Protein AF-A0A9E0RX14-F1 (afdb_monomer_lite)

Structure (mmCIF, N/CA/C/O backbone):
data_AF-A0A9E0RX14-F1
#
_entry.id   AF-A0A9E0RX14-F1
#
loop_
_atom_site.group_PDB
_atom_site.id
_atom_site.type_symbol
_atom_site.label_atom_id
_atom_site.label_alt_id
_atom_site.label_comp_id
_atom_site.label_asym_id
_atom_site.label_entity_id
_atom_site.label_seq_id
_atom_site.pdbx_PDB_ins_code
_atom_site.Cartn_x
_atom_site.Cartn_y
_atom_site.Cartn_z
_atom_site.occupancy
_atom_site.B_iso_or_equiv
_atom_site.auth_seq_id
_atom_site.auth_comp_id
_atom_site.auth_asym_id
_atom_site.auth_atom_id
_atom_site.pdbx_PDB_model_num
ATOM 1 N N . MET A 1 1 ? -15.734 27.434 56.922 1.00 38.50 1 MET A N 1
ATOM 2 C CA . MET A 1 1 ? -15.669 26.128 56.230 1.00 38.50 1 MET A CA 1
ATOM 3 C C . MET A 1 1 ? -16.243 26.294 54.829 1.00 38.50 1 MET A C 1
ATOM 5 O O . MET A 1 1 ? -17.456 26.338 54.688 1.00 38.50 1 MET A O 1
ATOM 9 N N . ALA A 1 2 ? -15.398 26.489 53.814 1.00 38.62 2 ALA A N 1
ATOM 10 C CA . ALA A 1 2 ? -15.844 26.684 52.433 1.00 38.62 2 ALA A CA 1
ATOM 11 C C . ALA A 1 2 ? -15.779 25.347 51.681 1.00 38.62 2 ALA A C 1
ATOM 13 O O . ALA A 1 2 ? -14.699 24.843 51.385 1.00 38.62 2 ALA A O 1
ATOM 14 N N . LYS A 1 3 ? -16.948 24.753 51.417 1.00 49.94 3 LYS A N 1
ATOM 15 C CA . LYS A 1 3 ? -17.099 23.655 50.458 1.00 49.94 3 LYS A CA 1
ATOM 16 C C . LYS A 1 3 ? -17.084 24.266 49.058 1.00 49.94 3 LYS A C 1
ATOM 18 O O . LYS A 1 3 ? -18.082 24.843 48.637 1.00 49.94 3 LYS A O 1
ATOM 23 N N . SER A 1 4 ? -15.964 24.144 48.355 1.00 48.53 4 SER A N 1
ATOM 24 C CA . SER A 1 4 ? -15.866 24.546 46.952 1.00 48.53 4 SER A CA 1
ATOM 25 C C . SER A 1 4 ? -16.102 23.340 46.052 1.00 48.53 4 SER A C 1
ATOM 27 O O . SER A 1 4 ? -15.375 22.350 46.087 1.00 48.53 4 SER A O 1
ATOM 29 N N . HIS A 1 5 ? -17.177 23.459 45.279 1.00 46.50 5 HIS A N 1
ATOM 30 C CA . HIS A 1 5 ? -17.619 22.596 44.194 1.00 46.50 5 HIS A CA 1
ATOM 31 C C . HIS A 1 5 ? -16.469 22.110 43.297 1.00 46.50 5 HIS A C 1
ATOM 33 O O . HIS A 1 5 ? -15.849 22.902 42.587 1.00 46.50 5 HIS A O 1
ATOM 39 N N . LEU A 1 6 ? -16.270 20.792 43.235 1.00 44.34 6 LEU A N 1
ATOM 40 C CA . LEU A 1 6 ? -15.541 20.153 42.144 1.00 44.34 6 LEU A CA 1
ATOM 41 C C . LEU A 1 6 ? -16.495 20.064 40.941 1.00 44.34 6 LEU A C 1
ATOM 43 O O . LEU A 1 6 ? -17.431 19.264 40.926 1.00 44.34 6 LEU A O 1
ATOM 47 N N . LYS A 1 7 ? -16.317 20.941 39.950 1.00 51.81 7 LYS A N 1
ATOM 48 C CA . LYS A 1 7 ? -17.104 20.921 38.712 1.00 51.81 7 LYS A CA 1
ATOM 49 C C . LYS A 1 7 ? -16.612 19.771 37.829 1.00 51.81 7 LYS A C 1
ATOM 51 O O . LYS A 1 7 ? -15.581 19.880 37.176 1.00 51.81 7 LYS A O 1
ATOM 56 N N . LEU A 1 8 ? -17.364 18.670 37.818 1.00 52.66 8 LEU A N 1
ATOM 57 C CA . LEU A 1 8 ? -17.190 17.529 36.914 1.00 52.66 8 LEU A CA 1
ATOM 58 C C . LEU A 1 8 ? -17.601 17.922 35.481 1.00 52.66 8 LEU A C 1
ATOM 60 O O . LEU A 1 8 ? -18.667 17.555 34.999 1.00 52.66 8 LEU A O 1
ATOM 64 N N . ALA A 1 9 ? -16.767 18.703 34.800 1.00 54.12 9 ALA A N 1
ATOM 65 C CA . ALA A 1 9 ? -16.841 18.906 33.355 1.00 54.12 9 ALA A CA 1
ATOM 66 C C . ALA A 1 9 ? -15.762 18.027 32.705 1.00 54.12 9 ALA A C 1
ATOM 68 O O . ALA A 1 9 ? -14.636 18.474 32.537 1.00 54.12 9 ALA A O 1
ATOM 69 N N . GLY A 1 10 ? -16.050 16.747 32.435 1.00 54.59 10 GLY A N 1
ATOM 70 C CA . GLY A 1 10 ? -14.987 15.821 32.001 1.00 54.59 10 GLY A CA 1
ATOM 71 C C . GLY A 1 10 ? -15.380 14.670 31.075 1.00 54.59 10 GLY A C 1
ATOM 72 O O . GLY A 1 10 ? -14.563 14.262 30.262 1.00 54.59 10 GLY A O 1
ATOM 73 N N . GLY A 1 11 ? -16.612 14.154 31.125 1.00 55.94 11 GLY A N 1
ATOM 74 C CA . GLY A 1 11 ? -16.951 12.916 30.400 1.00 55.94 11 GLY A CA 1
ATOM 75 C C . GLY A 1 11 ? -17.058 13.063 28.875 1.00 55.94 11 GLY A C 1
ATOM 76 O O . GLY A 1 11 ? -16.428 12.319 28.128 1.00 55.94 11 GLY A O 1
ATOM 77 N N . GLY A 1 12 ? -17.835 14.038 28.392 1.00 58.41 12 GLY A N 1
ATOM 78 C CA . GLY A 1 12 ? -18.143 14.164 26.956 1.00 58.41 12 GLY A CA 1
ATOM 79 C C . GLY A 1 12 ? -17.006 14.738 26.104 1.00 58.41 12 GLY A C 1
ATOM 80 O O . GLY A 1 12 ? -16.864 14.386 24.936 1.00 58.41 12 GLY A O 1
ATOM 81 N N . GLN A 1 13 ? -16.165 15.591 26.691 1.00 57.97 13 GLN A N 1
ATOM 82 C CA . GLN A 1 13 ? -15.114 16.317 25.970 1.00 57.97 13 GLN A CA 1
ATOM 83 C C . GLN A 1 13 ? -13.853 15.465 25.750 1.00 57.97 13 GLN A C 1
ATOM 85 O O . GLN A 1 13 ? -13.180 15.609 24.735 1.00 57.97 13 GLN A O 1
ATOM 90 N N . LEU A 1 14 ? -13.574 14.514 26.649 1.00 59.78 14 LEU A N 1
ATOM 91 C CA . LEU A 1 14 ? -12.495 13.537 26.475 1.00 59.78 14 LEU A CA 1
ATOM 92 C C . LEU A 1 14 ? -12.861 12.471 25.429 1.00 59.78 14 LEU A C 1
ATOM 94 O O . LEU A 1 14 ? -12.014 12.072 24.634 1.00 59.78 14 LEU A O 1
ATOM 98 N N . SER A 1 15 ? -14.133 12.057 25.377 1.00 64.31 15 SER A N 1
ATOM 99 C CA . SER A 1 15 ? -14.621 11.070 24.403 1.00 64.31 15 SER A CA 1
ATOM 100 C C . SER A 1 15 ? -14.535 11.579 22.960 1.00 64.31 15 SER A C 1
ATOM 102 O O . SER A 1 15 ? -14.092 10.843 22.080 1.00 64.31 15 SER A O 1
ATOM 104 N N . CYS A 1 16 ? -14.919 12.834 22.698 1.00 65.44 16 CYS A N 1
ATOM 105 C CA . CYS A 1 16 ? -14.823 13.395 21.348 1.00 65.44 16 CYS A CA 1
ATOM 106 C C . CYS A 1 16 ? -13.366 13.643 20.927 1.00 65.44 16 CYS A C 1
ATOM 108 O O . CYS A 1 16 ? -13.018 13.400 19.775 1.00 65.44 16 CYS A O 1
ATOM 110 N N . GLN A 1 17 ? -12.491 14.044 21.856 1.00 60.84 17 GLN A N 1
ATOM 111 C CA . GLN A 1 17 ? -11.064 14.247 21.585 1.00 60.84 17 GLN A CA 1
ATOM 112 C C . GLN A 1 17 ? -10.323 12.940 21.280 1.00 60.84 17 GLN A C 1
ATOM 114 O O . GLN A 1 17 ? -9.491 12.906 20.372 1.00 60.84 17 GLN A O 1
ATOM 119 N N . LEU A 1 18 ? -10.624 11.859 22.007 1.00 65.94 18 LEU A N 1
ATOM 120 C CA . LEU A 1 18 ? -10.053 10.537 21.735 1.00 65.94 18 LEU A CA 1
ATOM 121 C C . LEU A 1 18 ? -10.503 10.010 20.367 1.00 65.94 18 LEU A C 1
ATOM 123 O O . LEU A 1 18 ? -9.657 9.571 19.592 1.00 65.94 18 LEU A O 1
ATOM 127 N N . SER A 1 19 ? -11.790 10.160 20.038 1.00 73.19 19 SER A N 1
ATOM 128 C CA . SER A 1 19 ? -12.337 9.795 18.722 1.00 73.19 19 SER A CA 1
ATOM 129 C C . SER A 1 19 ? -11.705 10.601 17.579 1.00 73.19 19 SER A C 1
ATOM 131 O O . SER A 1 19 ? -11.372 10.060 16.530 1.00 73.19 19 SER A O 1
ATOM 133 N N . GLN A 1 20 ? -11.478 11.902 17.778 1.00 71.50 20 GLN A N 1
ATOM 134 C CA . GLN A 1 20 ? -10.824 12.750 16.774 1.00 71.50 20 GLN A CA 1
ATOM 135 C C . GLN A 1 20 ? -9.349 12.377 16.565 1.00 71.50 20 GLN A C 1
ATOM 137 O O . GLN A 1 20 ? -8.833 12.476 15.450 1.0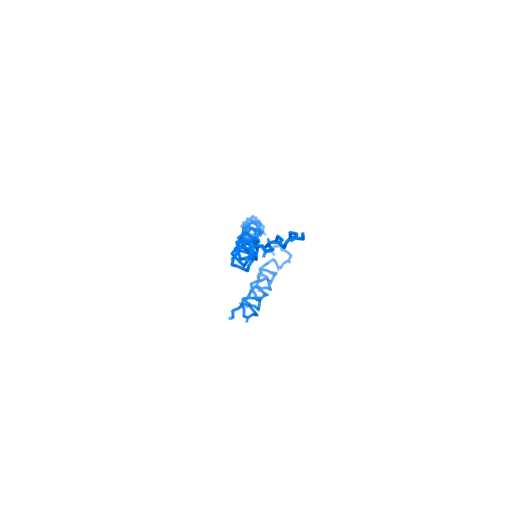0 71.50 20 GLN A O 1
ATOM 142 N N . ARG A 1 21 ? -8.652 11.945 17.625 1.00 74.38 21 ARG A N 1
ATOM 143 C CA . ARG A 1 21 ? -7.275 11.442 17.521 1.00 74.38 21 ARG A CA 1
ATOM 144 C C . ARG A 1 21 ? -7.206 10.123 16.763 1.00 74.38 21 ARG A C 1
ATOM 146 O O . ARG A 1 21 ? -6.318 9.979 15.927 1.00 74.38 21 ARG A O 1
ATOM 153 N N . SER A 1 22 ? -8.122 9.192 17.031 1.00 81.56 22 SER A N 1
ATOM 154 C CA . SER A 1 22 ? -8.170 7.919 16.307 1.00 81.56 22 SER A CA 1
ATOM 155 C C . SER A 1 22 ? -8.481 8.118 14.825 1.00 81.56 22 SER A C 1
ATOM 157 O O . SER A 1 22 ? -7.813 7.517 13.989 1.00 81.56 22 SER A O 1
ATOM 159 N N . ASP A 1 23 ? -9.398 9.029 14.486 1.00 83.62 23 ASP A N 1
ATOM 160 C CA . ASP A 1 23 ? -9.726 9.335 13.088 1.00 83.62 23 ASP A CA 1
ATOM 161 C C . ASP A 1 23 ? -8.545 9.945 12.329 1.00 83.62 23 ASP A C 1
ATOM 163 O O . ASP A 1 23 ? -8.316 9.621 11.163 1.00 83.62 23 ASP A O 1
ATOM 167 N N . ARG A 1 24 ? -7.776 10.827 12.979 1.00 86.88 24 ARG A N 1
ATOM 168 C CA . ARG A 1 24 ? -6.566 11.404 12.380 1.00 86.88 24 ARG A CA 1
ATOM 169 C C . ARG A 1 24 ? -5.496 10.341 12.158 1.00 86.88 24 ARG A C 1
ATOM 171 O O . ARG A 1 24 ? -4.989 10.232 11.052 1.00 86.88 24 ARG A O 1
ATOM 178 N N . ALA A 1 25 ? -5.214 9.526 13.173 1.00 88.69 25 ALA A N 1
ATOM 179 C CA . ALA A 1 25 ? -4.229 8.453 13.065 1.00 88.69 25 ALA A CA 1
ATOM 180 C C . ALA A 1 25 ? -4.597 7.436 11.970 1.00 88.69 25 ALA A C 1
ATOM 182 O O . ALA A 1 25 ? -3.722 6.972 11.243 1.00 88.69 25 ALA A O 1
ATOM 183 N N . LEU A 1 26 ? -5.889 7.125 11.812 1.00 85.31 26 LEU A N 1
ATOM 184 C CA . LEU A 1 26 ? -6.370 6.255 10.739 1.00 85.31 26 LEU A C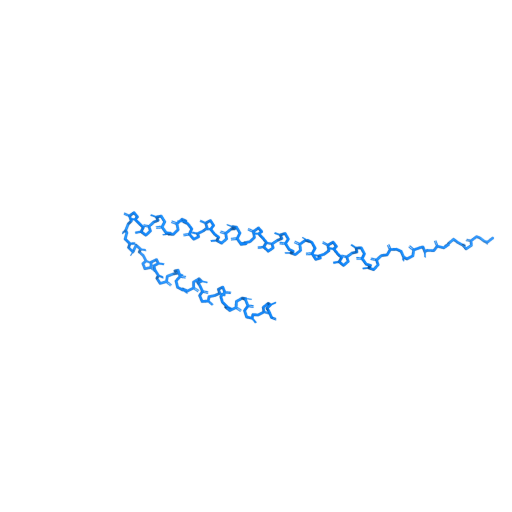A 1
ATOM 185 C C . LEU A 1 26 ? -6.137 6.873 9.355 1.00 85.31 26 LEU A C 1
ATOM 187 O O . LEU A 1 26 ? -5.690 6.177 8.448 1.00 85.31 26 LEU A O 1
ATOM 191 N N . ARG A 1 27 ? -6.420 8.170 9.187 1.00 84.62 27 ARG A N 1
ATOM 192 C CA . ARG A 1 27 ? -6.181 8.887 7.924 1.00 84.62 27 ARG A CA 1
ATOM 193 C C . ARG A 1 27 ? -4.697 8.935 7.575 1.00 84.62 27 ARG A C 1
ATOM 195 O O . ARG A 1 27 ? -4.342 8.562 6.464 1.00 84.62 27 ARG A O 1
ATOM 202 N N . ASP A 1 28 ? -3.845 9.287 8.534 1.00 90.94 28 ASP A N 1
ATOM 203 C CA . ASP A 1 28 ? -2.391 9.336 8.334 1.00 90.94 28 ASP A CA 1
ATOM 204 C C . ASP A 1 28 ? -1.839 7.947 7.954 1.00 90.94 28 ASP A C 1
ATOM 206 O O . ASP A 1 28 ? -0.962 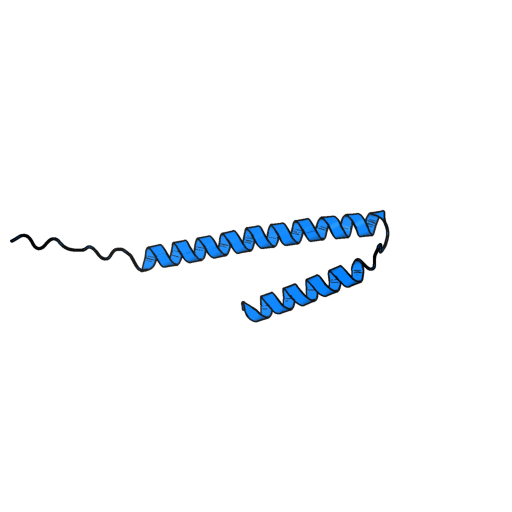7.806 7.095 1.00 90.94 28 ASP A O 1
ATOM 210 N N . TRP A 1 29 ? -2.391 6.891 8.556 1.00 89.38 29 TRP A N 1
ATOM 211 C CA . TRP A 1 29 ? -2.059 5.518 8.194 1.00 89.38 29 TRP A CA 1
ATOM 212 C C . TRP A 1 29 ? -2.543 5.149 6.783 1.00 89.38 29 TRP A C 1
ATOM 214 O O . TRP A 1 29 ? -1.772 4.556 6.028 1.00 89.38 29 TRP A O 1
ATOM 224 N N . LEU A 1 30 ? -3.766 5.525 6.388 1.00 85.38 30 LEU A N 1
ATOM 225 C CA . LEU A 1 30 ? -4.282 5.302 5.029 1.00 85.38 30 LEU A CA 1
ATOM 226 C C . LEU A 1 30 ? -3.431 6.014 3.969 1.00 85.38 30 LEU A C 1
ATOM 228 O O . LEU A 1 30 ? -3.106 5.413 2.944 1.00 85.38 30 LEU A O 1
ATOM 232 N N . ASP A 1 31 ? -3.021 7.254 4.232 1.00 89.38 31 ASP A N 1
ATOM 233 C CA . ASP A 1 31 ? -2.140 8.010 3.339 1.00 89.38 31 ASP A CA 1
ATOM 234 C C . ASP A 1 31 ? -0.767 7.338 3.212 1.00 89.38 31 ASP A C 1
ATOM 236 O O . ASP A 1 31 ? -0.221 7.228 2.110 1.00 89.38 31 ASP A O 1
ATOM 240 N N . SER A 1 32 ? -0.247 6.793 4.316 1.00 90.62 32 SER A N 1
ATOM 241 C CA . SER A 1 32 ? 0.989 6.005 4.311 1.00 90.62 32 SER A CA 1
ATOM 242 C C . SER A 1 32 ? 0.846 4.724 3.480 1.00 90.62 32 SER A C 1
ATOM 244 O O . SER A 1 32 ? 1.731 4.407 2.685 1.00 90.62 32 SER A O 1
ATOM 246 N N . GLN A 1 33 ? -0.278 4.003 3.602 1.00 88.25 33 GLN A N 1
ATOM 247 C CA . GLN A 1 33 ? -0.548 2.817 2.777 1.00 88.25 33 GLN A CA 1
ATOM 248 C C . GLN A 1 33 ? -0.637 3.175 1.289 1.00 88.25 33 GLN A C 1
ATOM 250 O O . GLN A 1 33 ? -0.055 2.475 0.461 1.00 88.25 33 GLN A O 1
ATOM 255 N N . ARG A 1 34 ? -1.302 4.288 0.946 1.00 88.62 34 ARG A N 1
ATOM 256 C CA . ARG A 1 34 ? -1.390 4.791 -0.432 1.00 88.62 34 ARG A CA 1
ATOM 257 C C . ARG A 1 34 ? -0.010 5.097 -1.010 1.00 88.62 34 ARG A C 1
ATOM 259 O O . ARG A 1 34 ? 0.275 4.673 -2.125 1.00 88.62 34 ARG A O 1
ATOM 266 N N . ALA A 1 35 ? 0.836 5.805 -0.262 1.00 91.25 35 ALA A N 1
ATOM 267 C CA . ALA A 1 35 ? 2.181 6.165 -0.708 1.00 91.25 35 ALA A CA 1
ATOM 268 C 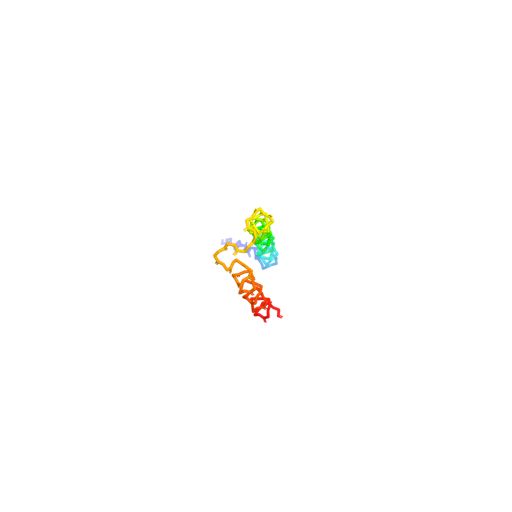C . ALA A 1 35 ? 3.047 4.927 -0.983 1.00 91.25 35 ALA A C 1
ATOM 270 O O . ALA A 1 35 ? 3.694 4.846 -2.025 1.00 91.25 35 ALA A O 1
ATOM 271 N N . VAL A 1 36 ? 3.003 3.936 -0.087 1.00 90.12 36 VAL A N 1
ATOM 272 C CA . VAL A 1 36 ? 3.705 2.658 -0.271 1.00 90.12 36 VAL A CA 1
ATOM 273 C C . VAL A 1 36 ? 3.206 1.948 -1.530 1.00 90.12 36 VAL A C 1
ATOM 275 O O . VAL A 1 36 ? 4.012 1.541 -2.358 1.00 90.12 36 VAL A O 1
ATOM 278 N N . MET A 1 37 ? 1.888 1.859 -1.724 1.00 89.94 37 MET A N 1
ATOM 279 C CA . MET A 1 37 ? 1.288 1.261 -2.921 1.00 89.94 37 MET A CA 1
ATOM 280 C C . MET A 1 37 ? 1.752 1.934 -4.217 1.00 89.94 37 MET A C 1
ATOM 282 O O . MET A 1 37 ? 2.124 1.241 -5.161 1.00 89.94 37 MET A O 1
ATOM 286 N N . THR A 1 38 ? 1.777 3.267 -4.265 1.00 91.06 38 THR A N 1
ATOM 287 C CA . THR A 1 38 ? 2.269 4.000 -5.441 1.00 91.06 38 THR A CA 1
ATOM 288 C C . THR A 1 38 ? 3.712 3.622 -5.778 1.00 91.06 38 THR A C 1
ATOM 290 O O . THR A 1 38 ? 3.985 3.315 -6.932 1.00 91.06 38 THR A O 1
ATOM 293 N N . LEU A 1 39 ? 4.604 3.534 -4.785 1.00 92.94 39 LEU A N 1
ATOM 294 C CA . LEU A 1 39 ? 6.003 3.146 -5.015 1.00 92.94 39 LEU A CA 1
ATOM 295 C C . LEU A 1 39 ? 6.133 1.748 -5.631 1.00 92.94 39 LEU A C 1
ATOM 297 O O . LEU A 1 39 ? 6.925 1.543 -6.550 1.00 92.94 39 LEU A O 1
ATOM 301 N N . TRP A 1 40 ? 5.354 0.782 -5.139 1.00 91.94 40 TRP A N 1
ATOM 302 C CA . TRP A 1 40 ? 5.367 -0.573 -5.687 1.00 91.94 40 TRP A CA 1
ATOM 303 C C . TRP A 1 40 ? 4.803 -0.614 -7.116 1.00 91.94 40 TRP A C 1
ATOM 305 O O . TRP A 1 40 ? 5.369 -1.300 -7.959 1.00 91.94 40 TRP A O 1
ATOM 315 N N . LEU A 1 41 ? 3.746 0.148 -7.424 1.00 92.06 41 LEU A N 1
ATOM 316 C CA . LEU A 1 41 ? 3.202 0.238 -8.789 1.00 92.06 41 LEU A CA 1
ATOM 317 C C . LEU A 1 41 ? 4.182 0.880 -9.764 1.00 92.06 41 LEU A C 1
ATOM 319 O O . LEU A 1 41 ? 4.353 0.365 -10.864 1.00 92.06 41 LEU A O 1
ATOM 323 N N . ASP A 1 42 ? 4.839 1.966 -9.365 1.00 93.75 42 ASP A N 1
ATOM 324 C CA . ASP A 1 42 ? 5.847 2.622 -10.199 1.00 93.75 42 ASP A CA 1
ATOM 325 C C . ASP A 1 42 ? 6.989 1.650 -10.520 1.00 93.75 42 ASP A C 1
ATOM 327 O O . ASP A 1 42 ? 7.450 1.575 -11.661 1.00 93.75 42 ASP A O 1
ATOM 331 N N . ARG A 1 43 ? 7.387 0.833 -9.536 1.00 91.69 43 ARG A N 1
ATOM 332 C CA . ARG A 1 43 ? 8.388 -0.216 -9.734 1.00 91.69 43 ARG A CA 1
ATOM 333 C C . ARG A 1 43 ? 7.893 -1.337 -10.649 1.00 91.69 43 ARG A C 1
ATOM 335 O O . ARG A 1 43 ? 8.649 -1.753 -11.520 1.00 91.69 43 ARG A O 1
ATOM 342 N N . LEU A 1 44 ? 6.637 -1.776 -10.519 1.00 93.00 44 LEU A N 1
ATOM 343 C CA . LEU A 1 44 ? 6.045 -2.750 -11.448 1.00 93.00 44 LEU A CA 1
ATOM 344 C C . LEU A 1 44 ? 6.038 -2.228 -12.890 1.00 93.00 44 LEU A C 1
ATOM 346 O O . LEU A 1 44 ? 6.362 -2.944 -13.833 1.00 93.00 44 LEU A O 1
ATOM 350 N N . ILE A 1 45 ? 5.679 -0.958 -13.071 1.00 90.12 45 ILE A N 1
ATOM 351 C CA . ILE A 1 45 ? 5.627 -0.325 -14.392 1.00 90.12 45 ILE A CA 1
ATOM 352 C C . ILE A 1 45 ? 7.029 -0.232 -15.007 1.00 90.12 45 ILE A C 1
ATOM 354 O O . ILE A 1 45 ? 7.183 -0.449 -16.208 1.00 90.12 45 ILE A O 1
ATOM 358 N N . ALA A 1 46 ? 8.045 0.091 -14.203 1.00 94.75 46 ALA A N 1
ATOM 359 C CA . ALA A 1 46 ? 9.414 0.263 -14.678 1.00 94.75 46 ALA A CA 1
ATOM 360 C C . ALA A 1 46 ? 10.152 -1.065 -14.925 1.00 94.75 46 ALA A C 1
ATOM 362 O O . ALA A 1 46 ? 10.894 -1.180 -15.900 1.00 94.75 46 ALA A O 1
ATOM 363 N N . GLU A 1 47 ? 9.973 -2.052 -14.045 1.00 94.81 47 GLU A N 1
ATOM 364 C CA . GLU A 1 47 ? 10.812 -3.260 -13.971 1.00 94.81 47 GLU A CA 1
ATOM 365 C C . GLU A 1 47 ? 10.046 -4.563 -14.274 1.00 94.81 47 GLU A C 1
ATOM 367 O O . GLU A 1 47 ? 10.656 -5.629 -14.356 1.00 94.81 47 GLU A O 1
ATOM 372 N N . GLY A 1 48 ? 8.725 -4.512 -14.474 1.00 91.50 48 GLY A N 1
ATOM 373 C CA . GLY A 1 48 ? 7.889 -5.701 -14.644 1.00 91.50 48 GLY A CA 1
ATOM 374 C C . GLY A 1 48 ? 7.460 -6.273 -13.296 1.00 91.50 48 GLY A C 1
ATOM 375 O O . GLY A 1 48 ? 6.716 -5.627 -12.576 1.00 91.50 48 GLY A O 1
ATOM 376 N N . ASP A 1 49 ? 7.899 -7.479 -12.940 1.00 90.25 49 ASP A N 1
ATOM 377 C CA . ASP A 1 49 ? 7.599 -8.096 -11.635 1.00 90.25 49 ASP A CA 1
ATOM 378 C C . ASP A 1 49 ? 8.894 -8.487 -10.907 1.00 90.25 49 ASP A C 1
ATOM 380 O O . ASP A 1 49 ? 9.237 -9.671 -10.813 1.00 90.25 49 ASP A O 1
ATOM 384 N N . PRO A 1 50 ? 9.692 -7.500 -10.462 1.00 89.12 50 PRO A N 1
ATOM 385 C CA . PRO A 1 50 ? 10.945 -7.792 -9.790 1.00 89.12 50 PRO A CA 1
ATOM 386 C C . PRO A 1 50 ? 10.661 -8.386 -8.408 1.00 89.12 50 PRO A C 1
ATOM 388 O O . PRO A 1 50 ? 9.809 -7.894 -7.674 1.00 89.12 50 PRO A O 1
ATOM 391 N N . ASP A 1 51 ? 11.405 -9.424 -8.034 1.00 87.38 51 ASP A N 1
ATOM 392 C CA . ASP A 1 51 ? 11.337 -10.028 -6.697 1.00 87.38 51 ASP A CA 1
ATOM 393 C C . ASP A 1 51 ? 9.925 -10.506 -6.271 1.00 87.38 51 ASP A C 1
ATOM 395 O O . ASP A 1 51 ? 9.625 -10.532 -5.076 1.00 87.38 51 ASP A O 1
ATOM 399 N N . ASP A 1 52 ? 9.065 -10.903 -7.224 1.00 88.69 52 ASP A N 1
ATOM 400 C CA . ASP A 1 52 ? 7.694 -11.391 -6.959 1.00 88.69 52 ASP A CA 1
ATOM 401 C C . ASP A 1 52 ? 6.819 -10.341 -6.231 1.00 88.69 52 ASP A C 1
ATOM 403 O O . ASP A 1 52 ? 6.064 -10.605 -5.284 1.00 88.69 52 ASP A O 1
ATOM 407 N N . LEU A 1 53 ? 6.956 -9.092 -6.675 1.00 90.50 53 LEU A N 1
ATOM 408 C CA . LEU A 1 53 ? 6.299 -7.910 -6.132 1.00 90.50 53 LEU A CA 1
ATOM 409 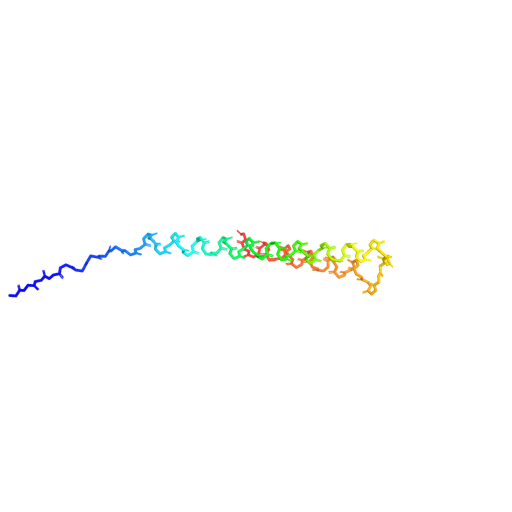C C . LEU A 1 53 ? 4.773 -8.009 -6.188 1.00 90.50 53 LEU A C 1
ATOM 411 O O . LEU A 1 53 ? 4.087 -7.563 -5.265 1.00 90.50 53 LEU A O 1
ATOM 415 N N . VAL A 1 54 ? 4.233 -8.608 -7.254 1.00 89.06 54 VAL A N 1
ATOM 416 C CA . VAL A 1 54 ? 2.792 -8.848 -7.397 1.00 89.06 54 VAL A CA 1
ATOM 417 C C . VAL A 1 54 ? 2.283 -9.727 -6.252 1.00 89.06 54 VAL A C 1
ATOM 419 O O . VAL A 1 54 ? 1.267 -9.409 -5.625 1.00 89.06 54 VAL A O 1
ATOM 422 N N . SER A 1 55 ? 3.009 -10.787 -5.894 1.00 91.38 55 SER A N 1
ATOM 423 C CA . SER A 1 55 ? 2.639 -11.638 -4.759 1.00 91.38 55 SER A CA 1
ATOM 424 C C . SER A 1 55 ? 2.754 -10.912 -3.420 1.00 91.38 55 SER A C 1
ATOM 426 O O . SER A 1 55 ? 1.908 -11.107 -2.541 1.00 91.38 55 SER A O 1
ATOM 428 N N . LEU A 1 56 ? 3.763 -10.052 -3.242 1.00 90.75 56 LEU A N 1
ATOM 429 C CA . LEU A 1 56 ? 3.878 -9.207 -2.048 1.00 90.75 56 LEU A CA 1
ATOM 430 C C . LEU A 1 56 ? 2.684 -8.255 -1.919 1.00 90.75 56 LEU A C 1
ATOM 432 O O . LEU A 1 56 ? 2.112 -8.133 -0.831 1.00 90.75 56 LEU A O 1
ATOM 436 N N . LEU A 1 57 ? 2.254 -7.659 -3.031 1.00 90.12 57 LEU A N 1
ATOM 437 C CA . LEU A 1 57 ? 1.093 -6.781 -3.067 1.00 90.12 57 LEU A CA 1
ATOM 438 C C . LEU A 1 57 ? -0.198 -7.528 -2.697 1.00 90.12 57 LEU A C 1
ATOM 440 O O . LEU A 1 57 ? -0.988 -7.038 -1.887 1.00 90.12 57 LEU A O 1
ATOM 444 N N . HIS A 1 58 ? -0.384 -8.747 -3.209 1.00 89.88 58 HIS A N 1
ATOM 445 C CA . HIS A 1 58 ? -1.516 -9.597 -2.830 1.00 89.88 58 HIS A CA 1
ATOM 446 C C . HIS A 1 58 ? -1.520 -9.953 -1.336 1.00 89.88 58 HIS A C 1
ATOM 448 O O . HIS A 1 58 ? -2.578 -9.922 -0.703 1.00 89.88 58 HIS A O 1
ATOM 454 N N . ARG A 1 59 ? -0.356 -10.245 -0.737 1.00 90.81 59 ARG A N 1
ATOM 455 C CA . ARG A 1 59 ? -0.251 -10.501 0.713 1.00 90.81 59 ARG A CA 1
ATOM 456 C C . ARG A 1 59 ? -0.607 -9.263 1.532 1.00 90.81 59 ARG A C 1
ATOM 458 O O . ARG A 1 59 ? -1.303 -9.388 2.539 1.00 90.81 59 ARG A O 1
ATOM 465 N N . GLN A 1 60 ? -0.166 -8.081 1.101 1.00 90.62 60 GLN A N 1
ATOM 466 C CA . GLN A 1 60 ? -0.518 -6.824 1.759 1.00 90.62 60 GLN A CA 1
ATOM 467 C C . GLN A 1 60 ? -2.028 -6.566 1.687 1.00 90.62 60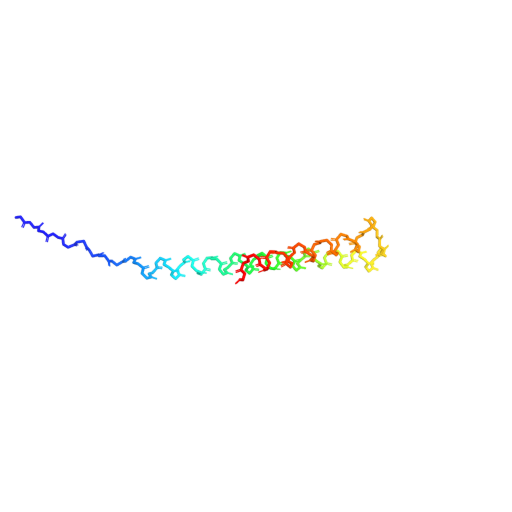 GLN A C 1
ATOM 469 O O . GLN A 1 60 ? -2.630 -6.243 2.710 1.00 90.62 60 GLN A O 1
ATOM 474 N N . ALA A 1 61 ? -2.655 -6.770 0.525 1.00 88.50 61 ALA A N 1
ATOM 475 C CA . ALA A 1 61 ? -4.103 -6.631 0.364 1.00 88.50 61 ALA A CA 1
ATOM 476 C C . ALA A 1 61 ? -4.879 -7.579 1.296 1.00 88.50 61 ALA A C 1
ATOM 478 O O . ALA A 1 61 ? -5.739 -7.131 2.053 1.00 88.50 61 ALA A O 1
ATOM 479 N N . ALA A 1 62 ? -4.503 -8.861 1.333 1.00 91.12 62 ALA A N 1
ATOM 480 C CA . ALA A 1 62 ? -5.124 -9.843 2.222 1.00 91.12 62 ALA A CA 1
ATOM 481 C C . ALA A 1 62 ? -4.972 -9.474 3.711 1.00 91.12 62 ALA A C 1
ATOM 483 O O . ALA A 1 62 ? -5.893 -9.658 4.510 1.00 91.12 62 ALA A O 1
ATOM 484 N N . TRP A 1 63 ? -3.819 -8.925 4.100 1.00 89.62 63 TRP A N 1
ATOM 485 C CA . TRP A 1 63 ? -3.596 -8.442 5.462 1.00 89.62 63 TRP A CA 1
ATOM 486 C C . TRP A 1 63 ? -4.459 -7.215 5.800 1.00 89.62 63 TRP A C 1
ATOM 488 O O . TRP A 1 63 ? -5.014 -7.143 6.898 1.00 89.62 63 TRP A O 1
ATOM 498 N N . LEU A 1 64 ? -4.628 -6.272 4.868 1.00 86.94 64 LEU A N 1
ATOM 499 C CA . LEU A 1 64 ? -5.508 -5.113 5.055 1.00 86.94 64 LEU A CA 1
ATOM 500 C C . LEU A 1 64 ? -6.975 -5.536 5.221 1.00 86.94 64 LEU A C 1
ATOM 502 O O . LEU A 1 64 ? -7.664 -5.008 6.098 1.00 86.94 64 LEU A O 1
ATOM 506 N N . ASP A 1 65 ? -7.435 -6.522 4.449 1.00 87.75 65 ASP A N 1
ATOM 507 C CA . ASP A 1 65 ? -8.785 -7.081 4.579 1.00 87.75 65 ASP A CA 1
ATOM 508 C C . ASP A 1 65 ? -9.007 -7.726 5.955 1.00 87.75 65 ASP A C 1
ATOM 510 O O . ASP A 1 65 ? -10.036 -7.487 6.595 1.00 87.75 65 ASP A O 1
ATOM 514 N N . LEU A 1 66 ? -8.016 -8.465 6.470 1.00 87.50 66 LEU A N 1
ATOM 515 C CA . LEU A 1 66 ? -8.044 -9.013 7.832 1.00 87.50 66 LEU A CA 1
ATOM 516 C C . LEU A 1 66 ? -8.161 -7.900 8.887 1.00 87.50 66 LEU A C 1
ATOM 518 O O . LEU A 1 66 ? -8.952 -7.999 9.827 1.00 87.50 66 LEU A O 1
ATOM 522 N N . MET A 1 67 ? -7.381 -6.828 8.740 1.00 84.25 67 MET A N 1
ATOM 523 C CA . MET A 1 67 ? -7.400 -5.700 9.675 1.00 84.25 67 MET A CA 1
ATOM 524 C C . MET A 1 67 ? -8.742 -4.964 9.655 1.00 84.25 67 MET A C 1
ATOM 526 O O . MET A 1 67 ? -9.252 -4.579 10.712 1.00 84.25 67 MET A O 1
ATOM 530 N N . LYS A 1 68 ? -9.349 -4.822 8.473 1.00 80.88 68 LYS A N 1
ATOM 531 C CA . LYS A 1 68 ? -10.691 -4.258 8.313 1.00 80.88 68 LYS A CA 1
ATOM 532 C C . LYS A 1 68 ? -11.750 -5.131 8.988 1.00 80.88 68 LYS A C 1
ATOM 534 O O . LYS A 1 68 ? -12.566 -4.598 9.730 1.00 80.88 68 LYS A O 1
ATOM 539 N N . ALA A 1 69 ? -11.694 -6.451 8.804 1.00 82.94 69 ALA A N 1
ATOM 540 C CA . ALA A 1 69 ? -12.614 -7.399 9.438 1.00 82.94 69 ALA A CA 1
ATOM 541 C C . ALA A 1 69 ? -12.498 -7.437 10.972 1.00 82.94 69 ALA A C 1
ATOM 543 O O . ALA A 1 69 ? -13.457 -7.772 11.653 1.00 82.94 69 ALA A O 1
ATOM 544 N N . LYS A 1 70 ? -11.327 -7.099 11.525 1.00 74.38 70 LYS A N 1
ATOM 545 C CA . LYS A 1 70 ? -11.107 -7.009 12.977 1.00 74.38 70 LYS A CA 1
ATOM 546 C C . LYS A 1 70 ? -11.622 -5.702 13.594 1.00 74.38 70 LYS A C 1
ATOM 548 O O . LYS A 1 70 ? -11.854 -5.652 14.800 1.00 74.38 70 LYS A O 1
ATOM 553 N N . THR A 1 71 ? -11.704 -4.640 12.796 1.00 73.12 71 THR A N 1
ATOM 554 C CA . THR A 1 71 ? -11.991 -3.276 13.275 1.00 73.12 71 THR A CA 1
ATOM 555 C C . THR A 1 71 ? -13.430 -2.833 12.974 1.00 73.12 71 THR A C 1
ATOM 557 O O . THR A 1 71 ? -13.879 -1.844 13.550 1.00 73.12 71 THR A O 1
ATOM 560 N N . GLY A 1 72 ? -14.136 -3.536 12.080 1.00 54.88 72 GLY A N 1
ATOM 561 C CA . GLY A 1 72 ? -15.576 -3.380 11.827 1.00 54.88 72 GLY A CA 1
ATOM 562 C C . GLY A 1 72 ? -16.413 -4.327 12.672 1.00 54.88 72 GLY A C 1
ATOM 563 O O . GLY A 1 72 ? -17.537 -3.916 13.029 1.00 54.88 72 GLY A O 1
#

Sequence (72 aa):
MAKSHLKLAGGGQLSCQLSQRSDRALRDWLDSQRAVMTLWLDRLIAEGDPDDLVSLLHRQAAWLDLMKAKTG

Foldseek 3Di:
DDDDDPPPPDDPVVVVVVVVVVVVVVVVVVVVVVVVVVVLVVCCVVPPQPPNSVVVVVVVVVVVVVVVVVVD

Radius of gyration: 22.3 Å; chains: 1; bounding box: 30×38×71 Å

pLDDT: mean 78.75, std 16.16, range [38.5, 94.81]

Secondary structure (DSSP, 8-state):
----------HHHHHHHHHHHHHHHHHHHHHHHHHHHHHHHHHHHHHSSGGGHHHHHHHHHHHHHHHHHHH-